Protein AF-A0A6B3CA70-F1 (afdb_monomer_lite)

Structure (mmCIF, N/CA/C/O backbone):
data_AF-A0A6B3CA70-F1
#
_entry.id   AF-A0A6B3CA70-F1
#
loop_
_atom_site.group_PDB
_atom_site.id
_atom_site.type_symbol
_atom_site.label_atom_id
_atom_site.label_alt_id
_atom_site.label_comp_id
_atom_site.label_asym_id
_atom_site.label_entity_id
_atom_site.label_seq_id
_atom_site.pdbx_PDB_ins_code
_atom_site.Cartn_x
_atom_site.Cartn_y
_atom_site.Cartn_z
_atom_site.occupancy
_atom_site.B_iso_or_equiv
_atom_site.auth_seq_id
_atom_site.auth_comp_id
_atom_site.auth_asym_id
_atom_site.auth_atom_id
_atom_site.pdbx_PDB_model_num
ATOM 1 N N . ALA A 1 1 ? -5.476 6.955 17.212 1.00 53.44 1 ALA A N 1
ATOM 2 C CA . ALA A 1 1 ? -4.809 7.763 16.168 1.00 53.44 1 ALA A CA 1
ATOM 3 C C . ALA A 1 1 ? -3.354 7.331 15.993 1.00 53.44 1 ALA A C 1
ATOM 5 O O . ALA A 1 1 ? -2.911 7.196 14.863 1.00 53.44 1 ALA A O 1
ATOM 6 N N . ASP A 1 2 ? -2.650 7.025 17.081 1.00 61.69 2 ASP A N 1
ATOM 7 C CA . ASP A 1 2 ? -1.199 6.786 17.056 1.00 61.69 2 ASP A CA 1
ATOM 8 C C . ASP A 1 2 ? -0.782 5.540 16.261 1.00 61.69 2 ASP A C 1
ATOM 10 O O . ASP A 1 2 ? 0.140 5.611 15.457 1.00 61.69 2 ASP A O 1
ATOM 14 N N . GLY A 1 3 ? -1.524 4.430 16.369 1.00 60.69 3 GLY A N 1
ATOM 15 C CA . GLY A 1 3 ? -1.236 3.208 15.600 1.00 60.69 3 GLY A CA 1
ATOM 16 C C . GLY A 1 3 ? -1.398 3.350 14.079 1.00 60.69 3 GLY A C 1
ATOM 17 O O . GLY A 1 3 ? -0.706 2.671 13.331 1.00 60.69 3 GLY A O 1
ATOM 18 N N . PHE A 1 4 ? -2.266 4.255 13.610 1.00 62.66 4 PHE A N 1
ATOM 19 C CA . PHE A 1 4 ? -2.419 4.569 12.183 1.00 62.66 4 PHE A CA 1
ATOM 20 C C . PHE A 1 4 ? -1.194 5.319 11.652 1.00 62.66 4 PHE A C 1
ATOM 22 O O . PHE A 1 4 ? -0.667 4.977 10.598 1.00 62.66 4 PHE A O 1
ATOM 29 N N . VAL A 1 5 ? -0.727 6.319 12.407 1.00 68.38 5 VAL A N 1
ATOM 30 C CA . VAL A 1 5 ? 0.425 7.147 12.026 1.00 68.38 5 VAL A CA 1
ATOM 31 C C . VAL A 1 5 ? 1.704 6.314 12.035 1.00 68.38 5 VAL A C 1
ATOM 33 O O . VAL A 1 5 ? 2.449 6.350 11.060 1.00 68.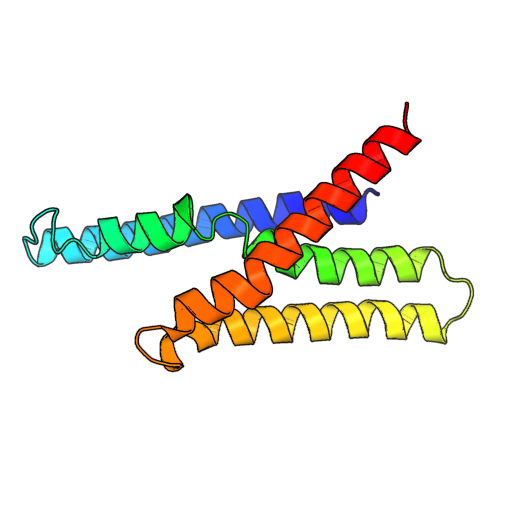38 5 VAL A O 1
ATOM 36 N N . LEU A 1 6 ? 1.923 5.505 13.079 1.00 69.12 6 LEU A N 1
ATOM 37 C CA . LEU A 1 6 ? 3.079 4.608 13.162 1.00 69.12 6 LEU A CA 1
ATOM 38 C C . LEU A 1 6 ? 3.076 3.568 12.035 1.00 69.12 6 LEU A C 1
ATOM 40 O O . LEU A 1 6 ? 4.081 3.420 11.349 1.00 69.12 6 LEU A O 1
ATOM 44 N N . ALA A 1 7 ? 1.941 2.901 11.793 1.00 66.19 7 ALA A N 1
ATOM 45 C CA . ALA A 1 7 ? 1.820 1.923 10.710 1.00 66.19 7 ALA A CA 1
ATOM 46 C C . ALA A 1 7 ? 2.074 2.552 9.331 1.00 66.19 7 ALA A C 1
ATOM 48 O O . ALA A 1 7 ? 2.763 1.951 8.509 1.00 66.19 7 ALA A O 1
ATOM 49 N N . GLY A 1 8 ? 1.561 3.765 9.098 1.00 68.00 8 GLY A N 1
ATOM 50 C CA . GLY A 1 8 ? 1.811 4.523 7.874 1.00 68.00 8 GLY A CA 1
ATOM 51 C C . GLY A 1 8 ? 3.292 4.852 7.691 1.00 68.00 8 GLY A C 1
ATOM 52 O O . GLY A 1 8 ? 3.856 4.530 6.651 1.00 68.00 8 GLY A O 1
ATOM 53 N N . PHE A 1 9 ? 3.946 5.420 8.709 1.00 72.88 9 PHE A N 1
ATOM 54 C CA . PHE A 1 9 ? 5.372 5.765 8.645 1.00 72.88 9 PHE A CA 1
ATOM 55 C C . PHE A 1 9 ? 6.270 4.544 8.433 1.00 72.88 9 PHE A C 1
ATOM 57 O O . PHE A 1 9 ? 7.143 4.571 7.566 1.00 72.88 9 PHE A O 1
ATOM 64 N N . THR A 1 10 ? 6.047 3.459 9.179 1.00 72.94 10 THR A N 1
ATOM 65 C CA . THR A 1 10 ? 6.835 2.226 9.033 1.00 72.94 10 THR A CA 1
ATOM 66 C C . THR A 1 10 ? 6.676 1.621 7.639 1.00 72.94 10 THR A C 1
ATOM 68 O O . THR A 1 10 ? 7.660 1.209 7.028 1.00 72.94 10 THR A O 1
ATOM 71 N N . ALA A 1 11 ? 5.456 1.600 7.103 1.00 70.25 11 ALA A N 1
ATOM 72 C CA . ALA A 1 11 ? 5.190 1.051 5.780 1.00 70.25 11 ALA A CA 1
ATOM 73 C C . ALA A 1 11 ? 5.743 1.918 4.639 1.00 70.25 11 ALA A C 1
ATOM 75 O O . ALA A 1 11 ? 6.192 1.373 3.633 1.00 70.25 11 ALA A O 1
ATOM 76 N N . THR A 1 12 ? 5.762 3.244 4.799 1.00 72.94 12 THR A N 1
ATOM 77 C CA . THR A 1 12 ? 6.439 4.147 3.855 1.00 72.94 12 THR A CA 1
ATOM 78 C C . THR A 1 12 ? 7.944 3.899 3.854 1.00 72.94 12 THR A C 1
ATOM 80 O O . THR A 1 12 ? 8.546 3.824 2.786 1.00 72.94 12 THR A O 1
ATOM 83 N N . GLY A 1 13 ? 8.545 3.709 5.035 1.00 77.38 13 GLY A N 1
ATOM 84 C CA . GLY A 1 13 ? 9.955 3.338 5.157 1.00 77.38 13 GLY A CA 1
ATOM 85 C C . GLY A 1 13 ? 10.275 2.040 4.417 1.00 77.38 13 GLY A C 1
ATOM 86 O O . GLY A 1 13 ? 11.207 2.015 3.624 1.00 77.38 13 GLY A O 1
ATOM 87 N N . PHE A 1 14 ? 9.456 1.000 4.603 1.00 78.88 14 PHE A N 1
ATOM 88 C CA . PHE A 1 14 ? 9.592 -0.273 3.886 1.00 78.88 14 PHE A CA 1
ATOM 89 C C . PHE A 1 14 ? 9.478 -0.114 2.362 1.00 78.88 14 PHE A C 1
ATOM 91 O O . PHE A 1 14 ? 10.316 -0.629 1.626 1.00 78.88 14 PHE A O 1
ATOM 98 N N . ALA A 1 15 ? 8.465 0.618 1.886 1.00 76.06 15 ALA A N 1
ATOM 99 C CA . ALA A 1 15 ? 8.271 0.858 0.456 1.00 76.06 15 ALA A CA 1
ATOM 100 C C . ALA A 1 15 ? 9.477 1.576 -0.164 1.00 76.06 15 ALA A C 1
ATOM 102 O O . ALA A 1 15 ? 9.886 1.263 -1.278 1.00 76.06 15 ALA A O 1
ATOM 103 N N . PHE A 1 16 ? 10.072 2.519 0.568 1.00 78.06 16 PHE A N 1
ATOM 104 C CA . PHE A 1 16 ? 11.253 3.239 0.110 1.00 78.06 16 PHE A CA 1
ATOM 105 C C . PHE A 1 16 ? 12.461 2.311 -0.070 1.00 78.06 16 PHE A C 1
ATOM 107 O O . PHE A 1 16 ? 13.082 2.328 -1.132 1.00 78.06 16 PHE A O 1
ATOM 114 N N . THR A 1 17 ? 12.770 1.462 0.916 1.00 80.44 17 THR A N 1
ATOM 115 C CA . THR A 1 17 ? 13.879 0.499 0.799 1.00 80.44 17 THR A CA 1
ATOM 116 C C . THR A 1 17 ? 13.639 -0.531 -0.298 1.00 80.44 17 THR A C 1
ATOM 118 O O . THR A 1 17 ? 14.569 -0.869 -1.027 1.00 80.44 17 THR A O 1
ATOM 121 N N . GLU A 1 18 ? 12.404 -1.008 -0.457 1.00 79.50 18 GLU A N 1
ATOM 122 C CA . GLU A 1 18 ? 12.060 -1.942 -1.530 1.00 79.50 18 GLU A CA 1
ATOM 123 C C . GLU A 1 18 ? 12.232 -1.291 -2.912 1.00 79.50 18 GLU A C 1
ATOM 125 O O . GLU A 1 18 ? 12.840 -1.880 -3.805 1.00 79.50 18 GLU A O 1
ATOM 130 N N . ASN A 1 19 ? 11.780 -0.047 -3.081 1.00 81.38 19 ASN A N 1
ATOM 131 C CA . ASN A 1 19 ? 11.919 0.669 -4.346 1.00 81.38 19 ASN A CA 1
ATOM 132 C C . ASN A 1 19 ? 13.382 0.868 -4.750 1.00 81.38 19 ASN A C 1
ATOM 134 O O . ASN A 1 19 ? 13.689 0.694 -5.925 1.00 81.38 19 ASN A O 1
ATOM 138 N N . ILE A 1 20 ? 14.287 1.149 -3.802 1.00 81.00 20 ILE A N 1
ATOM 139 C CA . ILE A 1 20 ? 15.732 1.227 -4.083 1.00 81.00 20 ILE A CA 1
ATOM 140 C C . ILE A 1 20 ? 16.244 -0.089 -4.679 1.00 81.00 20 ILE A C 1
ATOM 142 O O . ILE A 1 20 ? 16.967 -0.066 -5.672 1.00 81.00 20 ILE A O 1
ATOM 146 N N . LEU A 1 21 ? 15.852 -1.230 -4.105 1.00 84.25 21 LEU A N 1
ATOM 147 C CA . LEU A 1 21 ? 16.298 -2.543 -4.573 1.00 84.25 21 LEU A CA 1
ATOM 148 C C . LEU A 1 21 ? 15.782 -2.853 -5.989 1.00 84.25 21 LEU A C 1
ATOM 150 O O . LEU A 1 21 ? 16.554 -3.289 -6.841 1.00 84.25 21 LEU A O 1
ATOM 154 N N . TYR A 1 22 ? 14.502 -2.588 -6.269 1.00 81.12 22 TYR A N 1
ATOM 155 C CA . TYR A 1 22 ? 13.922 -2.841 -7.595 1.00 81.12 22 TYR A CA 1
ATOM 156 C C . TYR A 1 22 ? 14.450 -1.894 -8.673 1.00 81.12 22 TYR A C 1
ATOM 158 O O . TYR A 1 22 ? 14.761 -2.347 -9.770 1.00 81.12 22 TYR A O 1
ATOM 166 N N . LEU A 1 23 ? 14.578 -0.600 -8.366 1.00 83.88 23 LEU A N 1
ATOM 167 C CA . LEU A 1 23 ? 15.167 0.376 -9.286 1.00 83.88 23 LEU A CA 1
ATOM 168 C C . LEU A 1 23 ? 16.639 0.060 -9.560 1.00 83.88 23 LEU A C 1
ATOM 170 O O . LEU A 1 23 ? 17.069 0.156 -10.703 1.00 83.88 23 LEU A O 1
ATOM 174 N N . GLY A 1 24 ? 17.391 -0.361 -8.539 1.00 82.31 24 GLY A N 1
ATOM 175 C CA . GLY A 1 24 ? 18.786 -0.772 -8.687 1.00 82.31 24 GLY A CA 1
ATOM 176 C C . GLY A 1 24 ? 18.957 -1.999 -9.585 1.00 82.31 24 GLY A C 1
ATOM 177 O O . GLY A 1 24 ? 19.809 -1.986 -10.469 1.00 82.31 24 GLY A O 1
ATOM 178 N N . ASN A 1 25 ? 18.122 -3.029 -9.407 1.00 83.00 25 ASN A N 1
ATOM 179 C CA . ASN A 1 25 ? 18.152 -4.222 -10.260 1.00 83.00 25 ASN A CA 1
ATOM 180 C C . ASN A 1 25 ? 17.756 -3.909 -11.708 1.00 83.00 25 ASN A C 1
ATOM 182 O O . ASN A 1 25 ? 18.460 -4.323 -12.624 1.00 83.00 25 ASN A O 1
ATOM 186 N N . ALA A 1 26 ? 16.678 -3.145 -11.913 1.00 80.81 26 ALA A N 1
ATOM 187 C CA . ALA A 1 26 ? 16.241 -2.757 -13.253 1.00 80.81 26 ALA A CA 1
ATOM 188 C C . ALA A 1 26 ? 17.301 -1.902 -13.972 1.00 80.81 26 ALA A C 1
ATOM 190 O O . ALA A 1 26 ? 17.562 -2.102 -15.155 1.00 80.81 26 ALA A O 1
ATOM 191 N N . PHE A 1 27 ? 17.974 -1.007 -13.238 1.00 83.00 27 PHE A N 1
ATOM 192 C CA . PHE A 1 27 ? 19.062 -0.191 -13.778 1.00 83.00 27 PHE A CA 1
ATOM 193 C C . PHE A 1 27 ? 20.272 -1.034 -14.176 1.00 83.00 27 PHE A C 1
ATOM 195 O O . PHE A 1 27 ? 20.858 -0.816 -15.234 1.00 83.00 27 PHE A O 1
ATOM 202 N N . TYR A 1 28 ? 20.646 -2.006 -13.342 1.00 83.81 28 TYR A N 1
ATOM 203 C CA . TYR A 1 28 ? 21.736 -2.925 -13.656 1.00 83.81 28 TYR A CA 1
ATOM 204 C C . TYR A 1 28 ? 21.448 -3.731 -14.929 1.00 83.81 28 TYR A C 1
ATOM 206 O O . TYR A 1 28 ? 22.325 -3.868 -15.780 1.00 83.81 28 TYR A O 1
ATOM 214 N N . GLU A 1 29 ? 20.217 -4.221 -15.075 1.00 82.19 29 GLU A N 1
ATOM 215 C CA . GLU A 1 29 ? 19.771 -4.959 -16.256 1.00 82.19 29 GLU A CA 1
ATOM 216 C C . GLU A 1 29 ? 19.779 -4.082 -17.514 1.00 82.19 29 GLU A C 1
ATOM 218 O O . GLU A 1 29 ? 20.292 -4.500 -18.553 1.00 82.19 29 GLU A O 1
ATOM 223 N N . ASP A 1 30 ? 19.305 -2.838 -17.410 1.00 82.88 30 ASP A N 1
ATOM 224 C CA . ASP A 1 30 ? 19.302 -1.913 -18.543 1.00 82.88 30 ASP A CA 1
ATOM 225 C C . ASP A 1 30 ? 20.724 -1.550 -19.009 1.00 82.88 30 ASP A C 1
ATOM 227 O O . ASP A 1 30 ? 21.017 -1.534 -20.207 1.00 82.88 30 ASP A O 1
ATOM 231 N N . VAL A 1 31 ? 21.649 -1.319 -18.068 1.00 80.75 31 VAL A N 1
ATOM 232 C CA . VAL A 1 31 ? 23.064 -1.051 -18.381 1.00 80.75 31 VAL A CA 1
ATOM 233 C C . VAL A 1 31 ? 23.738 -2.276 -19.004 1.00 80.75 31 VAL A C 1
ATOM 235 O O . VAL A 1 31 ? 24.506 -2.123 -19.953 1.00 80.75 31 VAL A O 1
ATOM 238 N N . ALA A 1 32 ? 23.458 -3.481 -18.499 1.00 81.56 32 ALA A N 1
ATOM 239 C CA . ALA A 1 32 ? 24.033 -4.722 -19.021 1.00 81.56 32 ALA A CA 1
ATOM 240 C C . ALA A 1 32 ? 23.562 -5.034 -20.452 1.00 81.56 32 ALA A C 1
ATOM 242 O O . ALA A 1 32 ? 24.345 -5.531 -21.261 1.00 81.56 32 ALA A O 1
ATOM 243 N N . ASN A 1 33 ? 22.306 -4.710 -20.769 1.00 79.88 33 ASN A N 1
ATOM 244 C CA . ASN A 1 33 ? 21.698 -4.969 -22.074 1.00 79.88 33 ASN A CA 1
ATOM 245 C C . ASN A 1 33 ? 21.872 -3.811 -23.074 1.00 79.88 33 ASN A C 1
ATOM 247 O O . ASN A 1 33 ? 21.546 -3.968 -24.250 1.00 79.88 33 ASN A O 1
ATOM 251 N N . GLY A 1 34 ? 22.381 -2.654 -22.631 1.00 76.00 34 GLY A N 1
ATOM 252 C CA . GLY A 1 34 ? 22.522 -1.458 -23.465 1.00 76.00 34 GLY A CA 1
ATOM 253 C C . GLY A 1 34 ? 21.177 -0.899 -23.940 1.00 76.00 34 GLY A C 1
ATOM 254 O O . GLY A 1 34 ? 21.099 -0.348 -25.040 1.00 76.00 34 GLY A O 1
ATOM 255 N N . THR A 1 35 ? 20.111 -1.075 -23.154 1.00 74.19 35 THR A N 1
ATOM 256 C CA . THR A 1 35 ? 18.747 -0.680 -23.532 1.00 74.19 35 THR A CA 1
ATOM 257 C C . THR A 1 35 ? 18.580 0.839 -23.536 1.00 74.19 35 THR A C 1
ATOM 259 O O . THR A 1 35 ? 19.048 1.564 -22.656 1.00 74.19 35 THR A O 1
ATOM 262 N N . GLY A 1 36 ? 17.903 1.346 -24.569 1.00 68.25 36 GLY A N 1
ATOM 263 C CA . GLY A 1 36 ? 17.538 2.758 -24.665 1.00 68.25 36 GLY A CA 1
ATOM 264 C C . GLY A 1 36 ? 16.385 3.121 -23.725 1.00 68.25 36 GLY A C 1
ATOM 265 O O . GLY A 1 36 ? 15.636 2.262 -23.270 1.00 68.25 36 GLY A O 1
ATOM 266 N N . VAL A 1 37 ? 16.188 4.420 -23.478 1.00 65.00 37 VAL A N 1
ATOM 267 C CA . VAL A 1 37 ? 15.187 4.945 -22.522 1.00 65.00 37 VAL A CA 1
ATOM 268 C C . VAL A 1 37 ? 13.753 4.464 -22.804 1.00 65.00 37 VAL A C 1
ATOM 270 O O . VAL A 1 37 ? 12.968 4.331 -21.870 1.00 65.00 37 VAL A O 1
ATOM 273 N N . LEU A 1 38 ? 13.403 4.197 -24.067 1.00 66.25 38 LEU A N 1
ATOM 274 C CA . LEU A 1 38 ? 12.052 3.777 -24.462 1.00 66.25 38 LEU A CA 1
ATOM 275 C C . LEU A 1 38 ? 11.742 2.303 -24.150 1.00 66.25 38 LEU A C 1
ATOM 277 O O . LEU A 1 38 ? 10.582 1.989 -23.908 1.00 66.25 38 LEU A O 1
ATOM 281 N N . ASP A 1 39 ? 12.765 1.448 -24.074 1.00 73.12 39 ASP A N 1
ATOM 282 C CA . ASP A 1 39 ? 12.642 0.022 -23.725 1.00 73.12 39 ASP A CA 1
ATOM 283 C C . ASP A 1 39 ? 13.177 -0.269 -22.310 1.00 73.12 39 ASP A C 1
ATOM 285 O O . ASP A 1 39 ? 13.366 -1.419 -21.920 1.00 73.12 39 ASP A O 1
ATOM 289 N N . SER A 1 40 ? 13.449 0.787 -21.536 1.00 76.31 40 SER A N 1
ATOM 290 C CA . SER A 1 40 ? 14.065 0.697 -20.215 1.00 76.31 40 SER A CA 1
ATOM 291 C C . SER A 1 40 ? 13.113 0.068 -19.200 1.00 76.31 40 SER A C 1
ATOM 293 O O . SER A 1 40 ? 12.080 0.642 -18.824 1.00 76.31 40 SER A O 1
ATOM 295 N N . VAL A 1 41 ? 13.518 -1.086 -18.670 1.00 77.38 41 VAL A N 1
ATOM 296 C CA . VAL A 1 41 ? 12.825 -1.760 -17.564 1.00 77.38 41 VAL A CA 1
ATOM 297 C C . VAL A 1 41 ? 12.861 -0.878 -16.313 1.00 77.38 41 VAL A C 1
ATOM 299 O O . VAL A 1 41 ? 11.910 -0.867 -15.526 1.00 77.38 41 VAL A O 1
ATOM 302 N N . THR A 1 42 ? 13.903 -0.057 -16.152 1.00 79.44 42 THR A N 1
ATOM 303 C CA . THR A 1 42 ? 14.021 0.946 -15.082 1.00 79.44 42 THR A CA 1
ATOM 304 C C . THR A 1 42 ? 12.936 2.005 -15.172 1.00 79.44 42 THR A C 1
ATOM 306 O O . THR A 1 42 ? 12.302 2.303 -14.159 1.00 79.44 42 THR A O 1
ATOM 309 N N . ALA A 1 43 ? 12.686 2.565 -16.359 1.00 77.88 43 ALA A N 1
ATOM 310 C CA . ALA A 1 43 ? 11.665 3.594 -16.553 1.00 77.88 43 ALA A CA 1
ATOM 311 C C . ALA A 1 43 ? 10.257 3.048 -16.266 1.00 77.88 43 ALA A C 1
ATOM 313 O O . ALA A 1 43 ? 9.480 3.680 -15.542 1.00 77.88 43 ALA A O 1
ATOM 314 N N . ALA A 1 44 ? 9.956 1.838 -16.750 1.00 77.12 44 ALA A N 1
ATOM 315 C CA . ALA A 1 44 ? 8.700 1.150 -16.455 1.00 77.12 44 ALA A CA 1
ATOM 316 C C . ALA A 1 44 ? 8.547 0.861 -14.949 1.00 77.12 44 ALA A C 1
ATOM 318 O O . ALA A 1 44 ? 7.517 1.179 -14.347 1.00 77.12 44 ALA A O 1
ATOM 319 N N . THR A 1 45 ? 9.598 0.334 -14.313 1.00 77.25 45 THR A N 1
ATOM 320 C CA . THR A 1 45 ? 9.614 0.028 -12.874 1.00 77.25 45 THR A CA 1
ATOM 321 C C . THR A 1 45 ? 9.468 1.293 -12.032 1.00 77.25 45 THR A C 1
ATOM 323 O O . THR A 1 45 ? 8.712 1.296 -11.062 1.00 77.25 45 THR A O 1
ATOM 326 N N . PHE A 1 46 ? 10.125 2.391 -12.412 1.00 79.31 46 PHE A N 1
ATOM 327 C CA . PHE A 1 46 ? 9.974 3.690 -11.763 1.00 79.31 46 PHE A CA 1
ATOM 328 C C . PHE A 1 46 ? 8.528 4.174 -11.828 1.00 79.31 46 PHE A C 1
ATOM 330 O O . PHE A 1 46 ? 7.946 4.520 -10.802 1.00 79.31 46 PHE A O 1
ATOM 337 N N . PHE A 1 47 ? 7.920 4.173 -13.015 1.00 79.06 47 PHE A N 1
ATOM 338 C CA . PHE A 1 47 ? 6.558 4.668 -13.182 1.00 79.06 47 PHE A CA 1
ATOM 339 C C . PHE A 1 47 ? 5.555 3.849 -12.362 1.00 79.06 47 PHE A C 1
ATOM 341 O O . PHE A 1 47 ? 4.752 4.403 -11.610 1.00 79.06 47 PHE A O 1
ATOM 348 N N . VAL A 1 48 ? 5.653 2.522 -12.424 1.00 73.62 48 VAL A N 1
ATOM 349 C CA . VAL A 1 48 ? 4.786 1.635 -11.645 1.00 73.62 48 VAL A CA 1
ATOM 350 C C . VAL A 1 48 ? 4.999 1.838 -10.148 1.00 73.62 48 VAL A C 1
ATOM 352 O O . VAL A 1 48 ? 4.032 2.048 -9.421 1.00 73.62 48 VAL A O 1
ATOM 355 N N . ARG A 1 49 ? 6.248 1.820 -9.675 1.00 75.75 49 ARG A N 1
ATOM 356 C CA . ARG A 1 49 ? 6.532 1.784 -8.236 1.00 75.75 49 ARG A CA 1
ATOM 357 C C . ARG A 1 49 ? 6.456 3.140 -7.543 1.00 75.75 49 ARG A C 1
ATOM 359 O O . ARG A 1 49 ? 5.984 3.225 -6.408 1.00 75.75 49 ARG A O 1
ATOM 366 N N . VAL A 1 50 ? 6.930 4.187 -8.213 1.00 72.69 50 VAL A N 1
ATOM 367 C CA . VAL A 1 50 ? 7.095 5.534 -7.646 1.00 72.69 50 VAL A CA 1
ATOM 368 C C . VAL A 1 50 ? 5.902 6.428 -7.963 1.00 72.69 50 VAL A C 1
ATOM 370 O O . VAL A 1 50 ? 5.495 7.203 -7.102 1.00 72.69 50 VAL A O 1
ATOM 373 N N . VAL A 1 51 ? 5.319 6.324 -9.162 1.00 73.19 51 VAL A N 1
ATOM 374 C CA . VAL A 1 51 ? 4.194 7.187 -9.569 1.00 73.19 51 VAL A CA 1
ATOM 375 C C . VAL A 1 51 ? 2.858 6.538 -9.233 1.00 73.19 51 VAL A C 1
ATOM 377 O O . VAL A 1 51 ? 2.022 7.158 -8.579 1.00 73.19 51 VAL A O 1
ATOM 380 N N . LEU A 1 52 ? 2.659 5.286 -9.648 1.00 70.00 52 LEU A N 1
ATOM 381 C CA . LEU A 1 52 ? 1.379 4.601 -9.474 1.00 70.00 52 LEU A CA 1
ATOM 382 C C . LEU A 1 52 ? 1.244 4.000 -8.069 1.00 70.00 52 LEU A C 1
ATOM 384 O O . LEU A 1 52 ? 0.260 4.247 -7.378 1.00 70.00 52 LEU A O 1
ATOM 388 N N . SER A 1 53 ? 2.236 3.258 -7.580 1.00 69.44 53 SER A N 1
ATOM 389 C CA . SER A 1 53 ? 2.105 2.501 -6.330 1.00 69.44 53 SER A CA 1
ATOM 390 C C . SER A 1 53 ? 2.866 3.020 -5.095 1.00 69.44 53 SER A C 1
ATOM 392 O O . SER A 1 53 ? 3.132 2.196 -4.212 1.00 69.44 53 SER A O 1
ATOM 394 N N . PRO A 1 54 ? 3.188 4.323 -4.919 1.00 66.94 54 PRO A N 1
ATOM 395 C CA . PRO A 1 54 ? 4.047 4.754 -3.810 1.00 66.94 54 PRO A CA 1
ATOM 396 C C . PRO A 1 54 ? 3.428 4.487 -2.431 1.00 66.94 54 PRO A C 1
ATOM 398 O O . PRO A 1 54 ? 4.145 4.306 -1.449 1.00 66.94 54 PRO A O 1
ATOM 401 N N . PHE A 1 55 ? 2.095 4.412 -2.346 1.00 65.62 55 PHE A N 1
ATOM 402 C CA . PHE A 1 55 ? 1.383 4.188 -1.087 1.00 65.62 55 PHE A CA 1
ATOM 403 C C . PHE A 1 55 ? 0.731 2.802 -0.964 1.00 65.62 55 PHE A C 1
ATOM 405 O O . PHE A 1 55 ? -0.025 2.587 -0.016 1.00 65.62 55 PHE A O 1
ATOM 412 N N . ALA A 1 56 ? 1.035 1.849 -1.855 1.00 66.69 56 ALA A N 1
ATOM 413 C CA . ALA A 1 56 ? 0.485 0.486 -1.808 1.00 66.69 56 ALA A CA 1
ATOM 414 C C . ALA A 1 56 ? 0.697 -0.177 -0.438 1.00 66.69 56 ALA A C 1
ATOM 416 O O . ALA A 1 56 ? -0.240 -0.601 0.241 1.00 66.69 56 ALA A O 1
ATOM 417 N N . HIS A 1 57 ? 1.956 -0.197 -0.001 1.00 64.44 57 HIS A N 1
ATOM 418 C CA . HIS A 1 57 ? 2.370 -0.823 1.248 1.00 64.44 57 HIS A CA 1
ATOM 419 C C . HIS A 1 57 ? 1.827 -0.082 2.484 1.00 64.44 57 HIS A C 1
ATOM 421 O O . HIS A 1 57 ? 1.300 -0.753 3.381 1.00 64.44 57 HIS A O 1
ATOM 427 N N . PRO A 1 58 ? 1.865 1.269 2.548 1.00 65.75 58 PRO A N 1
ATOM 428 C CA . PRO A 1 58 ? 1.154 2.036 3.571 1.00 65.75 58 PRO A CA 1
ATOM 429 C C . PRO A 1 58 ? -0.328 1.692 3.690 1.00 65.75 58 PRO A C 1
ATOM 431 O O . PRO A 1 58 ? -0.814 1.462 4.796 1.00 65.75 58 PRO A O 1
ATOM 434 N N . LEU A 1 59 ? -1.034 1.581 2.567 1.00 68.81 59 LEU A N 1
ATOM 435 C CA . LEU A 1 59 ? -2.462 1.272 2.526 1.00 68.81 59 LEU A CA 1
ATOM 436 C C . LEU A 1 59 ? -2.796 -0.083 3.156 1.00 68.81 59 LEU A C 1
ATOM 438 O O . LEU A 1 59 ? -3.684 -0.171 4.008 1.00 68.81 59 LEU A O 1
ATOM 442 N N . PHE A 1 60 ? -2.057 -1.131 2.797 1.00 70.62 60 PHE A N 1
ATOM 443 C CA . PHE A 1 60 ? -2.288 -2.469 3.349 1.00 70.6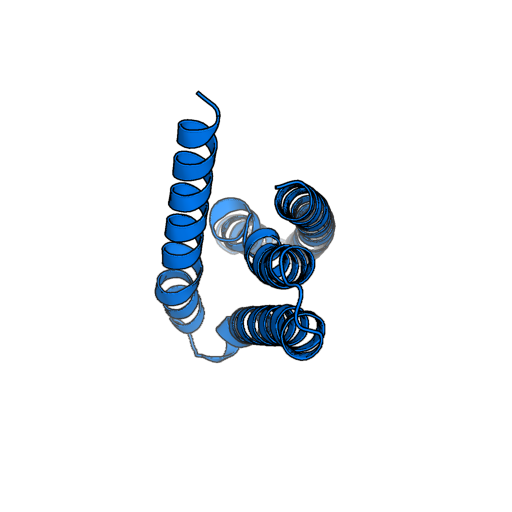2 60 PHE A CA 1
ATOM 444 C C . PHE A 1 60 ? -1.925 -2.541 4.835 1.00 70.62 60 PHE A C 1
ATOM 446 O O . PHE A 1 60 ? -2.648 -3.133 5.638 1.00 70.62 60 PHE A O 1
ATOM 453 N N . THR A 1 61 ? -0.839 -1.882 5.235 1.00 68.50 61 THR A N 1
ATOM 454 C CA . THR A 1 61 ? -0.364 -1.902 6.627 1.00 68.50 61 THR A CA 1
ATOM 455 C C . THR A 1 61 ? -1.289 -1.112 7.555 1.00 68.50 61 THR A C 1
ATOM 457 O O . THR A 1 61 ? -1.515 -1.504 8.704 1.00 68.50 61 THR A O 1
ATOM 460 N N . VAL A 1 62 ? -1.912 -0.047 7.048 1.00 70.12 62 VAL A N 1
ATOM 461 C CA . VAL A 1 62 ? -2.916 0.728 7.781 1.00 70.12 62 VAL A CA 1
ATOM 462 C C . VAL A 1 62 ? -4.169 -0.099 8.095 1.00 70.12 62 VAL A C 1
ATOM 464 O O . VAL A 1 62 ? -4.711 0.058 9.188 1.00 70.12 62 VAL A O 1
ATOM 467 N N . LEU A 1 63 ? -4.604 -1.027 7.231 1.00 70.31 63 LEU A N 1
ATOM 468 C CA . LEU A 1 63 ? -5.738 -1.926 7.530 1.00 70.31 63 LEU A CA 1
ATOM 469 C C . LEU A 1 63 ? -5.469 -2.799 8.764 1.00 70.31 63 LEU A C 1
ATOM 471 O O . LEU A 1 63 ? -6.329 -2.937 9.639 1.00 70.31 63 LEU A O 1
ATOM 475 N N . LYS A 1 64 ? -4.241 -3.315 8.892 1.00 71.06 64 LYS A N 1
ATOM 476 C CA . LYS A 1 64 ? -3.793 -4.020 10.101 1.00 71.06 64 LYS A CA 1
ATOM 477 C C . LYS A 1 64 ? -3.778 -3.077 11.310 1.00 71.06 64 LYS A C 1
ATOM 479 O O . LYS A 1 64 ? -4.309 -3.426 12.364 1.00 71.06 64 LYS A O 1
ATOM 484 N N . GLY A 1 65 ? -3.241 -1.865 11.150 1.00 67.50 65 GLY A N 1
ATOM 485 C CA . GLY A 1 65 ? -3.231 -0.828 12.190 1.00 67.50 65 GLY A CA 1
ATOM 486 C C . GLY A 1 65 ? -4.630 -0.432 12.685 1.00 67.50 65 GLY A C 1
ATOM 487 O O . GLY A 1 65 ? -4.828 -0.250 13.886 1.00 67.50 65 GLY A O 1
ATOM 488 N N . LEU A 1 66 ? -5.624 -0.371 11.793 1.00 69.19 66 LEU A N 1
ATOM 489 C CA . LEU A 1 66 ? -7.031 -0.127 12.127 1.00 69.19 66 LEU A CA 1
ATOM 490 C C . LEU A 1 66 ? -7.644 -1.290 12.913 1.00 69.19 66 LEU A C 1
ATOM 492 O O . LEU A 1 66 ? -8.349 -1.046 13.892 1.00 69.19 66 LEU A O 1
ATOM 496 N N . GLY A 1 67 ? -7.335 -2.538 12.549 1.00 69.94 67 GLY A N 1
ATOM 497 C CA . GLY A 1 67 ? -7.760 -3.722 13.305 1.00 69.94 67 GLY A CA 1
ATOM 498 C C . GLY A 1 67 ? -7.263 -3.700 14.755 1.00 69.94 67 GLY A C 1
ATOM 499 O O . GLY A 1 67 ? -8.044 -3.908 15.686 1.00 69.94 67 GLY A O 1
ATOM 500 N N . PHE A 1 68 ? -5.988 -3.357 14.965 1.00 71.44 68 PHE A N 1
ATOM 501 C CA . PHE A 1 68 ? -5.412 -3.179 16.305 1.00 71.44 68 PHE A CA 1
ATOM 502 C C . PHE A 1 68 ? -5.968 -1.951 17.042 1.00 71.44 68 PHE A C 1
ATOM 504 O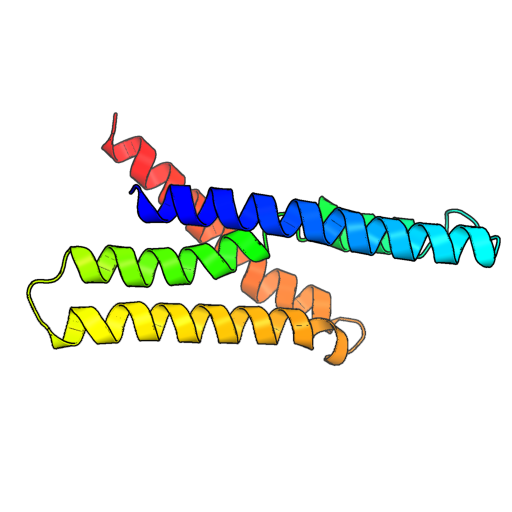 O . PHE A 1 68 ? -6.269 -2.032 18.234 1.00 71.44 68 PHE A O 1
ATOM 511 N N . GLY A 1 69 ? -6.158 -0.826 16.349 1.00 68.81 69 GLY A N 1
ATOM 512 C CA . GLY A 1 69 ? -6.723 0.395 16.931 1.00 68.81 69 GLY A CA 1
ATOM 513 C C . GLY A 1 69 ? -8.189 0.252 17.355 1.00 68.81 69 GLY A C 1
ATOM 514 O O . GLY A 1 69 ? -8.594 0.803 18.372 1.00 68.81 69 GLY A O 1
ATOM 515 N N . ALA A 1 70 ? -8.993 -0.516 16.618 1.00 68.62 70 ALA A N 1
ATOM 516 C CA . ALA A 1 70 ? -10.375 -0.811 16.997 1.00 68.62 70 ALA A CA 1
ATOM 517 C C . ALA A 1 70 ? -10.450 -1.825 18.153 1.00 68.62 70 ALA A C 1
ATOM 519 O O . ALA A 1 70 ? -11.332 -1.738 19.010 1.00 68.62 70 ALA A O 1
ATOM 520 N N . ALA A 1 71 ? -9.505 -2.768 18.211 1.00 70.94 71 ALA A N 1
ATOM 521 C CA . ALA A 1 71 ? -9.388 -3.728 19.302 1.00 70.94 71 ALA A CA 1
ATOM 522 C C . ALA A 1 71 ? -9.061 -3.060 20.646 1.00 70.94 71 ALA A C 1
ATOM 524 O O . ALA A 1 71 ? -9.641 -3.443 21.665 1.00 70.94 71 ALA A O 1
ATOM 525 N N . SER A 1 72 ? -8.186 -2.047 20.658 1.00 69.69 72 SER A N 1
ATOM 526 C CA . SER A 1 72 ? -7.797 -1.341 21.889 1.00 69.69 72 SER A CA 1
ATOM 527 C C . SER A 1 72 ? -8.946 -0.548 22.521 1.00 69.69 72 SER A C 1
ATOM 529 O O . SER A 1 72 ? -8.983 -0.393 23.739 1.00 69.69 72 SER A O 1
ATOM 531 N N . LEU A 1 73 ? -9.931 -0.131 21.720 1.00 73.25 73 LEU A N 1
ATOM 532 C CA . LEU A 1 73 ? -11.142 0.559 22.176 1.00 73.25 73 LEU A CA 1
ATOM 533 C C . LEU A 1 73 ? -12.251 -0.398 22.655 1.00 73.25 73 LEU A C 1
ATOM 535 O O . LEU A 1 73 ? -13.299 0.052 23.115 1.00 73.25 73 LEU A O 1
ATOM 539 N N . SER A 1 74 ? -12.065 -1.720 22.547 1.00 73.62 74 SER A N 1
ATOM 540 C CA . SER A 1 74 ? -13.102 -2.695 22.893 1.00 73.62 74 SER A CA 1
ATOM 541 C C . SER A 1 74 ? -12.916 -3.317 24.280 1.00 73.62 74 SER A C 1
ATOM 543 O O . SER A 1 74 ? -11.848 -3.831 24.619 1.00 73.62 74 SER A O 1
ATOM 545 N N . ALA A 1 75 ? -13.998 -3.359 25.064 1.00 69.38 75 ALA A N 1
ATOM 546 C CA . ALA A 1 75 ? -14.043 -4.042 26.362 1.00 69.38 75 ALA A CA 1
ATOM 547 C C . ALA A 1 75 ? -14.262 -5.568 26.247 1.00 69.38 75 ALA A C 1
ATOM 549 O O . ALA A 1 75 ? -13.987 -6.309 27.187 1.00 69.38 75 ALA A O 1
ATOM 550 N N . ARG A 1 76 ? -14.738 -6.070 25.095 1.00 77.25 76 ARG A N 1
ATOM 551 C CA . ARG A 1 76 ? -15.047 -7.500 24.896 1.00 77.25 76 ARG A CA 1
ATOM 552 C C . ARG A 1 76 ? -13.837 -8.271 24.360 1.00 77.25 76 ARG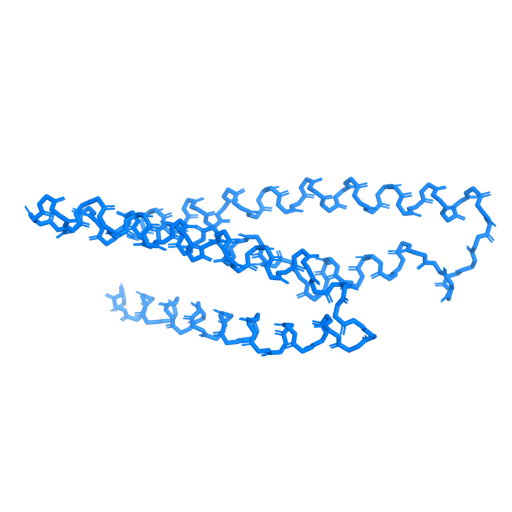 A C 1
ATOM 554 O O . ARG A 1 76 ? -13.300 -7.931 23.306 1.00 77.25 76 ARG A O 1
ATOM 561 N N . ARG A 1 77 ? -13.469 -9.370 25.033 1.00 73.19 77 ARG A N 1
ATOM 562 C CA . ARG A 1 77 ? -12.317 -10.231 24.684 1.00 73.19 77 ARG A CA 1
ATOM 563 C C . ARG A 1 77 ? -12.391 -10.794 23.258 1.00 73.19 77 ARG A C 1
ATOM 565 O O . ARG A 1 77 ? -11.377 -10.823 22.571 1.00 73.19 77 ARG A O 1
ATOM 572 N N . SER A 1 78 ? -13.588 -11.145 22.782 1.00 75.62 78 SER A N 1
ATOM 573 C CA . SER A 1 78 ? -13.810 -11.614 21.405 1.00 75.62 78 SER A CA 1
ATOM 574 C C . SER A 1 78 ? -13.481 -10.551 20.352 1.00 75.62 78 SER A C 1
ATOM 576 O O . SER A 1 78 ? -12.839 -10.849 19.351 1.00 75.62 78 SER A O 1
ATOM 578 N N . ARG A 1 79 ? -13.839 -9.285 20.598 1.00 73.12 79 ARG A N 1
ATOM 579 C CA . ARG A 1 79 ? -13.519 -8.161 19.703 1.00 73.12 79 ARG A CA 1
ATOM 580 C C . ARG A 1 79 ? -12.037 -7.789 19.733 1.00 73.12 79 ARG A C 1
ATOM 582 O O . ARG A 1 79 ? -11.510 -7.383 18.705 1.00 73.12 79 ARG A O 1
ATOM 589 N N . ARG A 1 80 ? -11.352 -7.987 20.865 1.00 72.44 80 ARG A N 1
ATOM 590 C CA . ARG A 1 80 ? -9.901 -7.757 20.981 1.00 72.44 80 ARG A CA 1
ATOM 591 C C . ARG A 1 80 ? -9.056 -8.700 20.124 1.00 72.44 80 ARG A C 1
ATOM 593 O O . ARG A 1 80 ? -7.956 -8.322 19.752 1.00 72.44 80 ARG A O 1
ATOM 600 N N . ILE A 1 81 ? -9.560 -9.896 19.821 1.00 76.56 81 ILE A N 1
ATOM 601 C CA . ILE A 1 81 ? -8.858 -10.901 19.004 1.00 76.56 81 ILE A CA 1
ATOM 602 C C . ILE A 1 81 ? -9.405 -10.917 17.571 1.00 76.56 81 ILE A C 1
ATOM 604 O O . ILE A 1 81 ? -8.639 -10.996 16.616 1.00 76.56 81 ILE A O 1
ATOM 608 N N . GLY A 1 82 ? -10.723 -10.776 17.404 1.00 78.50 82 GLY A N 1
ATOM 609 C CA . GLY A 1 82 ? -11.359 -10.802 16.089 1.00 78.50 82 GLY A CA 1
ATOM 610 C C . GLY A 1 82 ? -11.001 -9.604 15.207 1.00 78.50 82 GLY A C 1
ATOM 611 O O . GLY A 1 82 ? -10.751 -9.785 14.022 1.00 78.50 82 GLY A O 1
ATOM 612 N N . LEU A 1 83 ? -10.933 -8.388 15.763 1.00 76.38 83 LEU A N 1
ATOM 613 C CA . LEU A 1 83 ? -10.660 -7.175 14.975 1.00 76.38 83 LEU A CA 1
ATOM 614 C C . LEU A 1 83 ? -9.224 -7.112 14.414 1.00 76.38 83 LEU A C 1
ATOM 616 O O . LEU A 1 83 ? -9.078 -6.774 13.237 1.00 76.38 83 LEU A O 1
ATOM 620 N N . PRO A 1 84 ? -8.164 -7.472 15.169 1.00 75.56 84 PRO A N 1
ATOM 621 C CA . PRO A 1 84 ? -6.810 -7.531 14.622 1.00 75.56 84 PRO A CA 1
ATOM 622 C C . PRO A 1 84 ? -6.636 -8.657 13.606 1.00 75.56 84 PRO A C 1
ATOM 624 O O . PRO A 1 84 ? -5.977 -8.445 12.591 1.00 75.56 84 PRO A O 1
ATOM 627 N N . LEU A 1 85 ? -7.242 -9.828 13.849 1.00 81.38 85 LEU A N 1
ATOM 628 C CA . LEU A 1 85 ? -7.207 -10.939 12.896 1.00 81.38 85 LEU A CA 1
ATOM 629 C C . LEU A 1 85 ? -7.882 -10.554 11.584 1.00 81.38 85 LEU A C 1
ATOM 631 O O . LEU A 1 85 ? -7.273 -10.734 10.537 1.00 81.38 85 LEU A O 1
ATOM 635 N N . LEU A 1 86 ? -9.06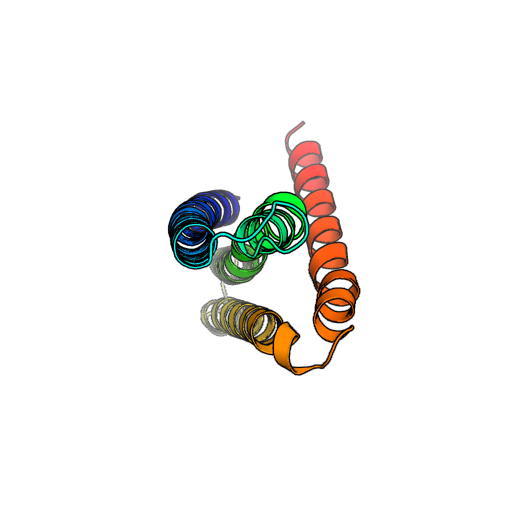7 -9.937 11.642 1.00 79.50 86 LEU A N 1
ATOM 636 C CA . LEU A 1 86 ? -9.773 -9.448 10.458 1.00 79.50 86 LEU A CA 1
ATOM 637 C C . LEU A 1 86 ? -8.907 -8.461 9.661 1.00 79.50 86 LEU A C 1
ATOM 639 O O . LEU A 1 86 ? -8.749 -8.621 8.450 1.00 79.50 86 LEU A O 1
ATOM 643 N N . GLY A 1 87 ? -8.310 -7.477 10.345 1.00 76.50 87 GLY A N 1
ATOM 644 C CA . GLY A 1 87 ? -7.415 -6.495 9.727 1.00 76.50 87 GLY A CA 1
ATOM 645 C C . GLY A 1 87 ? -6.167 -7.127 9.106 1.00 76.50 87 GLY A C 1
ATOM 646 O O . GLY A 1 87 ? -5.739 -6.703 8.035 1.00 76.50 87 GLY A O 1
ATOM 647 N N . LEU A 1 88 ? -5.612 -8.169 9.733 1.00 78.44 88 LEU A N 1
ATOM 648 C CA . LEU A 1 88 ? -4.488 -8.933 9.194 1.00 78.44 88 LEU A CA 1
ATOM 649 C C . LEU A 1 88 ? -4.885 -9.721 7.941 1.00 78.44 88 LEU A C 1
ATOM 651 O O . LEU A 1 88 ? -4.188 -9.624 6.936 1.00 78.44 88 LEU A O 1
ATOM 655 N N . THR A 1 89 ? -5.997 -10.459 7.974 1.00 82.12 89 THR A N 1
ATOM 656 C CA . THR A 1 89 ? -6.481 -11.210 6.804 1.00 82.12 89 THR A CA 1
ATOM 657 C C . THR A 1 89 ? -6.804 -10.296 5.633 1.00 82.12 89 THR A C 1
ATOM 659 O O . THR A 1 89 ? -6.430 -10.614 4.510 1.00 82.12 89 THR A O 1
ATOM 662 N N . LEU A 1 90 ? -7.429 -9.142 5.887 1.00 78.44 90 LEU A N 1
ATOM 663 C CA . LEU A 1 90 ? -7.660 -8.131 4.857 1.00 78.44 90 LEU A CA 1
ATOM 664 C C . LEU A 1 90 ? -6.333 -7.639 4.285 1.00 78.44 90 LEU A C 1
ATOM 666 O O . LEU A 1 90 ? -6.148 -7.710 3.081 1.00 78.44 90 LEU A O 1
ATOM 670 N N . ALA A 1 91 ? -5.380 -7.232 5.129 1.00 74.06 91 ALA A N 1
ATOM 671 C CA . ALA A 1 91 ? -4.072 -6.770 4.664 1.00 74.06 91 ALA A CA 1
ATOM 672 C C . ALA A 1 91 ? -3.341 -7.821 3.808 1.00 74.06 91 ALA A C 1
ATOM 674 O O . ALA A 1 91 ? -2.789 -7.481 2.764 1.00 74.06 91 ALA A O 1
ATOM 675 N N . MET A 1 92 ? -3.364 -9.092 4.219 1.00 80.75 92 MET A N 1
ATOM 676 C CA . MET A 1 92 ? -2.753 -10.192 3.467 1.00 80.75 92 MET A CA 1
ATOM 677 C C . MET A 1 92 ? -3.465 -10.448 2.139 1.00 80.75 92 MET A C 1
ATOM 679 O O . MET A 1 92 ? -2.794 -10.623 1.129 1.00 80.75 92 MET A O 1
ATOM 683 N N . ALA A 1 93 ? -4.800 -10.436 2.119 1.00 80.88 93 ALA A N 1
ATOM 684 C CA . ALA A 1 93 ? -5.575 -10.644 0.901 1.00 80.88 93 ALA A CA 1
ATOM 685 C C . ALA A 1 93 ? -5.328 -9.527 -0.119 1.00 80.88 93 ALA A C 1
ATOM 687 O O . ALA A 1 93 ? -5.069 -9.811 -1.285 1.00 80.88 93 ALA A O 1
ATOM 688 N N . THR A 1 94 ? -5.337 -8.263 0.314 1.00 77.38 94 THR A N 1
ATOM 689 C CA . THR A 1 94 ? -5.085 -7.130 -0.585 1.00 77.38 94 THR A CA 1
ATOM 690 C C . THR A 1 94 ? -3.645 -7.121 -1.094 1.00 77.38 94 THR A C 1
ATOM 692 O O . THR A 1 94 ? -3.413 -6.826 -2.262 1.00 77.38 94 THR A O 1
ATOM 695 N N . HIS A 1 95 ? -2.680 -7.505 -0.253 1.00 77.06 95 HIS A N 1
ATOM 696 C CA . HIS A 1 95 ? -1.284 -7.646 -0.667 1.00 77.06 95 HIS A CA 1
ATOM 697 C C . HIS A 1 95 ? -1.112 -8.801 -1.664 1.00 77.06 95 HIS A C 1
ATOM 699 O O . HIS A 1 95 ? -0.460 -8.632 -2.690 1.00 77.06 95 HIS A O 1
ATOM 705 N N . ALA A 1 96 ? -1.714 -9.963 -1.403 1.00 78.81 96 ALA A N 1
ATOM 706 C CA . ALA A 1 96 ? -1.676 -11.103 -2.316 1.00 78.81 96 ALA A CA 1
ATOM 707 C C . ALA A 1 96 ? -2.328 -10.768 -3.665 1.00 78.81 96 ALA A C 1
ATOM 709 O O . ALA A 1 96 ? -1.784 -11.117 -4.706 1.00 78.81 96 ALA A O 1
ATOM 710 N N . LEU A 1 97 ? -3.442 -10.031 -3.653 1.00 79.50 97 LEU A N 1
ATOM 711 C CA . LEU A 1 97 ? -4.105 -9.549 -4.864 1.00 79.50 97 LEU A CA 1
ATOM 712 C C . LEU A 1 97 ? -3.223 -8.565 -5.649 1.00 79.50 97 LEU A C 1
ATOM 714 O O . LEU A 1 97 ? -3.178 -8.629 -6.873 1.00 79.50 97 LEU A O 1
ATOM 718 N N . TRP A 1 98 ? -2.491 -7.691 -4.953 1.00 75.19 98 TRP A N 1
ATOM 719 C CA . TRP A 1 98 ? -1.524 -6.781 -5.568 1.00 75.19 98 TRP A CA 1
ATOM 720 C C . TRP A 1 98 ? -0.347 -7.533 -6.202 1.00 75.19 98 TRP A C 1
ATOM 722 O O . TRP A 1 98 ? -0.026 -7.292 -7.362 1.00 75.19 98 TRP A O 1
ATOM 732 N N . ASN A 1 99 ? 0.241 -8.496 -5.488 1.00 80.06 99 ASN A N 1
ATOM 733 C CA . ASN A 1 99 ? 1.316 -9.343 -6.020 1.00 80.06 99 ASN A CA 1
ATOM 734 C C . ASN A 1 99 ? 0.845 -10.202 -7.200 1.00 80.06 99 ASN A C 1
ATOM 736 O O . ASN A 1 99 ? 1.566 -10.368 -8.175 1.00 80.06 99 ASN A O 1
ATOM 740 N N . GLY A 1 100 ? -0.384 -10.714 -7.131 1.00 74.94 100 GLY A N 1
ATOM 741 C CA . GLY A 1 100 ? -0.993 -11.503 -8.195 1.00 74.94 100 GLY A CA 1
ATOM 742 C C . GLY A 1 100 ? -1.451 -10.684 -9.402 1.00 74.94 100 GLY A C 1
ATOM 743 O O . GLY A 1 100 ? -1.765 -11.272 -10.432 1.00 74.94 100 GLY A O 1
ATOM 744 N N . SER A 1 101 ? -1.497 -9.349 -9.305 1.00 74.81 101 SER A N 1
ATOM 745 C CA . SER A 1 101 ? -2.054 -8.473 -10.348 1.00 74.81 101 SER A CA 1
ATOM 746 C C . SER A 1 101 ? -1.360 -8.626 -11.709 1.00 74.81 101 SER A C 1
ATOM 748 O O . SER A 1 101 ? -2.018 -8.533 -12.745 1.00 74.81 101 SER A O 1
ATOM 750 N N . SER A 1 102 ? -0.066 -8.959 -11.706 1.00 69.31 102 SER A N 1
ATOM 751 C CA . SER A 1 102 ? 0.742 -9.241 -12.899 1.00 69.31 102 SER A CA 1
ATOM 752 C C . SER A 1 102 ? 0.359 -10.542 -13.617 1.00 69.31 102 SER A C 1
ATOM 754 O O . SER A 1 102 ? 0.652 -10.692 -14.799 1.00 69.31 102 SER A O 1
ATOM 756 N N . HIS A 1 103 ? -0.325 -11.471 -12.942 1.00 75.50 103 HIS A N 1
ATOM 757 C CA . HIS A 1 103 ? -0.748 -12.754 -13.512 1.00 75.50 103 HIS A CA 1
ATOM 758 C C . HIS A 1 103 ? -2.135 -12.712 -14.172 1.00 75.50 103 HIS A C 1
ATOM 760 O O . HIS A 1 103 ? -2.498 -13.653 -14.873 1.00 75.50 103 HIS A O 1
ATOM 766 N N . PHE A 1 104 ? -2.914 -11.639 -13.989 1.00 70.75 104 PHE A N 1
ATOM 767 C CA . PHE A 1 104 ? -4.272 -11.515 -14.545 1.00 70.75 104 PHE A CA 1
ATOM 768 C C . PHE A 1 104 ? -4.312 -10.997 -15.999 1.00 70.75 104 PHE A C 1
ATOM 770 O O . PHE A 1 104 ? -5.378 -10.634 -16.496 1.00 70.75 104 PHE A O 1
ATOM 777 N N . GLY A 1 105 ? -3.171 -10.976 -16.695 1.00 69.88 105 GLY A N 1
ATOM 778 C CA . GLY A 1 105 ? -3.040 -10.502 -18.077 1.00 69.88 105 GLY A CA 1
ATOM 779 C C . GLY A 1 105 ? -2.687 -9.015 -18.186 1.00 69.88 105 GLY A C 1
ATOM 780 O O . GLY A 1 105 ? -2.484 -8.336 -17.181 1.00 69.88 105 GLY A O 1
ATOM 781 N N . GLU A 1 106 ? -2.630 -8.505 -19.418 1.00 70.12 106 GLU A N 1
ATOM 782 C CA . GLU A 1 106 ? -2.122 -7.160 -19.752 1.00 70.12 106 GLU A CA 1
ATOM 783 C C . GLU A 1 106 ? -2.841 -6.022 -18.998 1.00 70.12 106 GLU A C 1
ATOM 785 O O . GLU A 1 106 ? -2.217 -5.047 -18.583 1.00 70.12 106 GLU A O 1
ATOM 790 N N . TYR A 1 107 ? -4.142 -6.182 -18.725 1.00 73.19 107 TYR A N 1
ATOM 791 C CA . TYR A 1 107 ? -4.949 -5.197 -17.993 1.00 73.19 107 TYR A CA 1
ATOM 792 C C . TYR A 1 107 ? -5.155 -5.515 -16.506 1.00 73.19 107 TYR A C 1
ATOM 794 O O . TYR A 1 107 ? -5.770 -4.721 -15.789 1.00 73.19 107 TYR A O 1
ATOM 802 N N . GLY A 1 108 ? -4.646 -6.651 -16.023 1.00 73.81 108 GLY A N 1
ATOM 803 C CA . GLY A 1 108 ? -4.838 -7.118 -14.648 1.00 73.81 108 GLY A CA 1
ATOM 804 C C . GLY A 1 108 ? -4.332 -6.119 -13.611 1.00 73.81 108 GLY A C 1
ATOM 805 O O . GLY A 1 108 ? -5.033 -5.792 -12.650 1.00 73.81 108 GLY A O 1
ATOM 806 N N . PHE A 1 109 ? -3.157 -5.547 -13.872 1.00 70.75 109 PHE A N 1
ATOM 807 C CA . PHE A 1 109 ? -2.572 -4.495 -13.049 1.00 70.75 109 PHE A CA 1
ATOM 808 C C . PHE A 1 109 ? -3.477 -3.256 -12.968 1.00 70.75 109 PHE A C 1
ATOM 810 O O . PHE A 1 109 ? -3.803 -2.802 -11.872 1.00 70.75 109 PHE A O 1
ATOM 817 N N . TYR A 1 110 ? -3.950 -2.741 -14.107 1.00 76.44 110 TYR A N 1
ATOM 818 C CA . TYR A 1 110 ? -4.794 -1.542 -14.151 1.00 76.44 110 TYR A CA 1
ATOM 819 C C . TYR A 1 110 ? -6.166 -1.757 -13.500 1.00 76.44 110 TYR A C 1
ATOM 821 O O . TYR A 1 110 ? -6.671 -0.863 -12.820 1.00 76.44 110 TYR A O 1
ATOM 829 N N . ALA A 1 111 ? -6.754 -2.945 -13.658 1.00 78.38 111 ALA A N 1
ATOM 830 C CA . ALA A 1 111 ? -8.022 -3.296 -13.027 1.00 78.38 111 ALA A CA 1
ATOM 831 C C . ALA A 1 111 ? -7.894 -3.348 -11.496 1.00 78.38 111 ALA A C 1
ATOM 833 O O . ALA A 1 111 ? -8.673 -2.710 -10.786 1.00 78.38 111 ALA A O 1
ATOM 834 N N . VAL A 1 112 ? -6.875 -4.042 -10.974 1.00 77.00 112 VAL A N 1
ATOM 835 C CA . VAL A 1 112 ? -6.601 -4.088 -9.526 1.00 77.00 112 VAL A CA 1
ATOM 836 C C . VAL A 1 112 ? -6.278 -2.689 -8.999 1.00 77.00 112 VAL A C 1
ATOM 838 O O . VAL A 1 112 ? -6.789 -2.287 -7.953 1.00 77.00 112 VAL A O 1
ATOM 841 N N . TYR A 1 113 ? -5.505 -1.904 -9.747 1.00 74.56 113 TYR A N 1
ATOM 842 C CA . TYR A 1 113 ? -5.191 -0.522 -9.402 1.00 74.56 113 TYR A CA 1
ATOM 843 C C . TYR A 1 113 ? -6.454 0.342 -9.254 1.00 74.56 113 TYR A C 1
ATOM 845 O O . TYR A 1 113 ? -6.679 0.972 -8.216 1.00 74.56 113 TYR A O 1
ATOM 853 N N . GLY A 1 114 ? -7.317 0.340 -10.271 1.00 77.75 114 GLY A N 1
ATOM 854 C CA . GLY A 1 114 ? -8.542 1.136 -10.289 1.00 77.75 114 GLY A CA 1
ATOM 855 C C . GLY A 1 114 ? -9.570 0.689 -9.251 1.00 77.75 114 GLY A C 1
ATOM 856 O O . GLY A 1 114 ? -10.186 1.528 -8.600 1.00 77.75 114 GLY A O 1
ATOM 857 N N . CYS A 1 115 ? -9.748 -0.618 -9.055 1.00 78.12 115 CYS A N 1
ATOM 858 C CA . CYS A 1 115 ? -10.786 -1.151 -8.169 1.00 78.12 115 CYS A CA 1
ATOM 859 C C . CYS A 1 115 ? -10.369 -1.239 -6.698 1.00 78.12 115 CYS A C 1
ATOM 861 O O . CYS A 1 115 ? -11.237 -1.262 -5.828 1.00 78.12 115 CYS A O 1
ATOM 863 N N . VAL A 1 116 ? -9.071 -1.311 -6.397 1.00 74.62 116 VAL A N 1
ATOM 864 C CA . VAL A 1 116 ? -8.581 -1.525 -5.024 1.00 74.62 116 VAL A CA 1
ATOM 865 C C . VAL A 1 116 ? -7.823 -0.311 -4.516 1.00 74.62 116 VAL A C 1
ATOM 867 O O . VAL A 1 116 ? -8.119 0.195 -3.435 1.00 74.62 116 VAL A O 1
ATOM 870 N N . MET A 1 117 ? -6.869 0.190 -5.297 1.00 74.44 117 MET A N 1
ATOM 871 C CA . MET A 1 117 ? -5.999 1.278 -4.863 1.00 74.44 117 MET A CA 1
ATOM 872 C C . MET A 1 117 ? -6.741 2.606 -4.798 1.00 74.44 117 MET A C 1
ATOM 874 O O . MET A 1 117 ? -6.721 3.259 -3.755 1.00 74.44 117 MET A O 1
ATOM 878 N N . VAL A 1 118 ? -7.444 2.986 -5.868 1.00 79.88 118 VAL A N 1
ATOM 879 C CA . VAL A 1 118 ? -8.164 4.270 -5.932 1.00 79.88 118 VAL A CA 1
ATOM 880 C C . VAL A 1 118 ? -9.216 4.405 -4.815 1.00 79.88 118 VAL A C 1
ATOM 882 O O . VAL A 1 118 ? -9.197 5.423 -4.115 1.00 79.88 118 VAL A O 1
ATOM 885 N N . PRO A 1 119 ? -10.085 3.407 -4.542 1.00 77.38 119 PRO A N 1
ATOM 886 C CA . PRO A 1 119 ? -11.052 3.508 -3.449 1.00 77.38 119 PRO A CA 1
ATOM 887 C C . PRO A 1 119 ? -10.386 3.568 -2.079 1.00 77.38 119 PRO A C 1
ATOM 889 O O . PRO A 1 119 ? -10.846 4.295 -1.197 1.00 77.38 119 PRO A O 1
ATOM 892 N N . ALA A 1 120 ? -9.285 2.842 -1.892 1.00 73.62 120 ALA A N 1
ATOM 893 C CA . ALA A 1 120 ? -8.586 2.829 -0.621 1.00 73.62 120 ALA A CA 1
ATOM 894 C C . ALA A 1 120 ? -7.851 4.160 -0.360 1.00 73.62 120 ALA A C 1
ATOM 896 O O . ALA A 1 120 ? -7.900 4.668 0.762 1.00 73.62 120 ALA A O 1
ATOM 897 N N . PHE A 1 121 ? -7.281 4.799 -1.391 1.00 74.81 121 PHE A N 1
ATOM 898 C CA . PHE A 1 121 ? -6.811 6.189 -1.316 1.00 74.81 121 PHE A CA 1
ATOM 899 C C . PHE A 1 121 ? -7.930 7.156 -0.945 1.00 74.81 121 PHE A C 1
ATOM 901 O O . PHE A 1 121 ? -7.756 7.976 -0.042 1.00 74.81 121 PHE A O 1
ATOM 908 N N . GLY A 1 122 ? -9.084 7.050 -1.610 1.00 77.69 122 GLY A N 1
ATOM 909 C CA . GLY A 1 122 ? -10.252 7.881 -1.316 1.00 77.69 122 GLY A CA 1
ATOM 910 C C . GLY A 1 122 ? -10.707 7.734 0.136 1.00 77.69 122 GLY A C 1
ATOM 911 O O . GLY A 1 122 ? -10.944 8.732 0.819 1.00 77.69 122 GLY A O 1
ATOM 912 N N . LEU A 1 123 ? -10.744 6.501 0.645 1.00 75.31 123 LEU A N 1
ATOM 913 C CA . LEU A 1 123 ? -11.080 6.210 2.037 1.00 75.31 123 LEU A CA 1
ATOM 914 C C . LEU A 1 123 ? -10.061 6.813 3.013 1.00 75.31 123 LEU A C 1
ATOM 916 O O . LEU A 1 123 ? -10.462 7.426 4.003 1.00 75.31 123 LEU A O 1
ATOM 920 N N . LEU A 1 124 ? -8.758 6.675 2.746 1.00 69.69 124 LEU A N 1
ATOM 921 C CA . LEU A 1 124 ? -7.710 7.257 3.590 1.00 69.69 124 LEU A CA 1
ATOM 922 C C . LEU A 1 124 ? -7.753 8.783 3.601 1.00 69.69 124 LEU A C 1
ATOM 924 O O . LEU A 1 124 ? -7.667 9.377 4.675 1.00 69.69 124 LEU A O 1
ATOM 928 N N . LEU A 1 125 ? -7.916 9.416 2.439 1.00 76.38 125 LEU A N 1
ATOM 929 C CA . LEU A 1 125 ? -8.070 10.866 2.330 1.00 76.38 125 LEU A CA 1
ATOM 930 C C . LEU A 1 125 ? -9.298 11.340 3.105 1.00 76.38 125 LEU A C 1
ATOM 932 O O . LEU A 1 125 ? -9.206 12.276 3.900 1.00 76.38 125 LEU A O 1
ATOM 936 N N . TRP A 1 126 ? -10.432 10.662 2.935 1.00 78.00 126 TRP A N 1
ATOM 937 C CA . TRP A 1 126 ? -11.654 10.976 3.667 1.00 78.00 126 TRP A CA 1
ATOM 938 C C . TRP A 1 126 ? -11.468 10.840 5.184 1.00 78.00 126 TRP A C 1
ATOM 940 O O . TRP A 1 126 ? -11.838 11.750 5.930 1.00 78.00 126 TRP A O 1
ATOM 950 N N . LEU A 1 127 ? -10.843 9.753 5.653 1.00 70.12 127 LEU A N 1
ATOM 951 C CA . LEU A 1 127 ? -10.528 9.550 7.071 1.00 70.12 127 LEU A CA 1
ATOM 952 C C . LEU A 1 127 ? -9.579 10.631 7.600 1.00 70.12 127 LEU A C 1
ATOM 954 O O . LEU A 1 127 ? -9.839 11.197 8.662 1.00 70.12 127 LEU A O 1
ATOM 958 N N . ALA A 1 128 ? -8.520 10.960 6.859 1.00 71.06 128 ALA A N 1
ATOM 959 C CA . ALA A 1 128 ? -7.556 11.989 7.236 1.00 71.06 128 ALA A CA 1
ATOM 960 C C . ALA A 1 128 ? -8.223 13.367 7.368 1.00 71.06 128 ALA A C 1
ATOM 962 O O . ALA A 1 128 ? -8.038 14.056 8.375 1.00 71.06 128 ALA A O 1
ATOM 963 N N . VAL A 1 129 ? -9.062 13.747 6.398 1.00 79.62 129 VAL A N 1
ATOM 964 C CA . VAL A 1 129 ? -9.829 15.002 6.433 1.00 79.62 129 VAL A CA 1
ATOM 965 C C . VAL A 1 129 ? -10.807 15.010 7.606 1.00 79.62 129 VAL A C 1
ATOM 967 O O . VAL A 1 129 ? -10.879 15.997 8.341 1.00 79.62 129 VAL A O 1
ATOM 970 N N . ARG A 1 130 ? -11.536 13.910 7.826 1.00 76.69 130 ARG A N 1
ATOM 971 C CA . ARG A 1 130 ? -12.492 13.785 8.933 1.00 76.69 130 ARG A CA 1
ATOM 972 C C . ARG A 1 130 ? -11.805 13.903 10.293 1.00 76.69 130 ARG A C 1
ATOM 974 O O . ARG A 1 130 ? -12.298 14.621 11.156 1.00 76.69 130 ARG A O 1
ATOM 981 N N . MET A 1 131 ? -10.660 13.251 10.476 1.00 68.81 131 MET A N 1
ATOM 982 C CA . MET A 1 131 ? -9.883 13.317 11.717 1.00 68.81 131 MET A CA 1
ATOM 983 C C . MET A 1 131 ? -9.296 14.708 11.960 1.00 68.81 131 MET A C 1
ATOM 985 O O . MET A 1 131 ? -9.275 15.161 13.102 1.00 68.81 131 MET A O 1
ATOM 989 N N . ARG A 1 132 ? -8.853 15.405 10.906 1.00 76.12 132 ARG A N 1
ATOM 990 C CA . ARG A 1 132 ? -8.381 16.792 11.017 1.00 76.12 132 ARG A CA 1
ATOM 991 C C . ARG A 1 132 ? -9.506 17.736 11.442 1.00 76.12 132 ARG A C 1
ATOM 993 O O . ARG A 1 132 ? -9.285 18.571 12.307 1.00 76.12 132 ARG A O 1
ATOM 1000 N N . ARG A 1 133 ? -10.710 17.567 10.886 1.00 75.06 133 ARG A N 1
ATOM 1001 C CA . ARG A 1 133 ? -11.898 18.361 11.247 1.00 75.06 133 ARG A CA 1
ATOM 1002 C C . ARG A 1 133 ? -12.398 18.133 12.674 1.00 75.06 133 ARG A C 1
ATOM 1004 O O . ARG A 1 133 ? -13.070 19.000 13.193 1.00 75.06 133 ARG A O 1
ATOM 101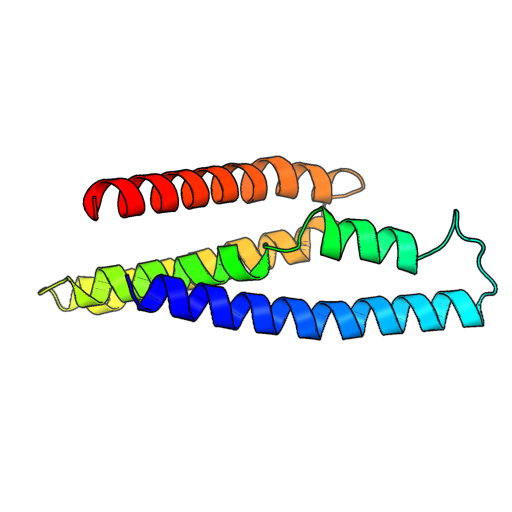1 N N . GLN A 1 134 ? -12.113 16.986 13.288 1.00 70.94 134 GLN A N 1
ATOM 1012 C CA . GLN A 1 134 ? -12.489 16.707 14.683 1.00 70.94 134 GLN A CA 1
ATOM 1013 C C . GLN A 1 134 ? -11.480 17.248 15.709 1.00 70.94 134 GLN A C 1
ATOM 1015 O O . GLN A 1 134 ? -11.745 17.189 16.906 1.00 70.94 134 GLN A O 1
ATOM 1020 N N . ARG A 1 135 ? -10.305 17.704 15.256 1.00 55.00 135 ARG A N 1
ATOM 1021 C CA . ARG A 1 135 ? -9.244 18.280 16.099 1.00 55.00 135 ARG A CA 1
ATOM 1022 C C . ARG A 1 135 ? -9.183 19.812 16.040 1.00 55.00 135 ARG A C 1
ATOM 1024 O O . ARG A 1 135 ? -8.389 20.387 16.777 1.00 55.00 135 ARG A O 1
ATOM 1031 N N . LEU A 1 136 ? -9.957 20.429 15.147 1.00 47.28 136 LEU A N 1
ATOM 1032 C CA . LEU A 1 136 ? -10.170 21.874 15.018 1.00 47.28 136 LEU A CA 1
ATOM 1033 C C . LEU A 1 136 ? -11.545 22.208 15.595 1.00 47.28 136 LEU A C 1
ATOM 1035 O O . LEU A 1 136 ? -11.661 23.289 16.201 1.00 47.28 136 LEU A O 1
#

pLDDT: mean 74.05, std 6.1, range [47.28, 84.25]

InterPro domains:
  IPR026898 Intramembrane metalloprotease PrsW [PF13367] (2-122)
  IPR026898 Intramembrane metalloprotease PrsW [PTHR36844] (1-127)

Radius of gyration: 17.94 Å; chains: 1; bounding box: 39×35×51 Å

Foldseek 3Di:
DVLLVVLLVVQLVVLVVVLCVQLVVQVVVCVVVVHDPVPRPNNVSCCVSVVQNSCVRSLLSSLLSQLCVQLVVDPDPCSVPVSNVVSNVSSVVLVVQQVCQPVVPPCSNVVSSVPPVVVSVVVVVVVVVVVVVVVD

Organism: NCBI:txid2706042

Secondary structure (DSSP, 8-state):
-HHHHHHHHHHHHHHHHHHHHHHHHHHHHHHHHT--TTS-HHHHHHIIIIIISTTHHHHHHHHHHHHHHHHHT--SHHHHHHHHHHHHHHHHHHHHHHHHGGGS-TTHHHHHIIIIIHHHHHHHHHHHHHHHHT--

Sequence (136 aa):
ADGFVLAGFTATGFAFTENILYLGNAFYEDVANGTGVLDSVTAATFFVRVVLSPFAHPLFTVLKGLGFGAASLSARRSRRIGLPLLGLTLAMATHALWNGSSHFGEYGFYAVYGCVMVPAFGLLLWLAVRMRRQRL